Protein AF-A0A3M6FPC4-F1 (afdb_monomer)

Foldseek 3Di:
DPPVVVVVLLVVLVVLVVLLVVLVVVVVCCVPPVPDDCPDDDPPPPPVSVVVNVVSVVVNVVSCVVPVPSNVVVVVVVVVVVVVCVVCVVVVVPPPPPVVVVDD

Sequence (104 aa):
MTLTAAMITMAVFGAIVMYIMSMLSLFKLRKTEPDLERSFRAPGYPVVPGIALALAIVCLVAMAWFNMLIGLIFLGLMAIGFIYFSLTAKSRADAPTDAMLTGQ

InterPro domains:
  IPR050367 Amino acid-polyamine-organocation superfamily [PTHR42770] (4-94)

Solvent-accessible surface area (backbone atoms only — not comparable to full-atom values): 6129 Å² total; per-residue (Å²): 131,58,74,66,58,55,55,50,55,58,54,47,58,56,51,48,52,52,49,46,51,50,51,49,46,55,58,48,43,56,71,75,51,71,82,62,88,68,90,74,75,74,82,61,67,68,58,52,58,50,52,51,44,52,52,44,52,53,49,52,53,51,48,35,69,76,35,49,69,60,40,50,53,52,50,50,53,50,50,50,53,48,49,52,50,58,62,47,45,54,60,61,69,70,45,74,80,57,66,83,78,56,86,122

Structure (mmCIF, N/CA/C/O backbone):
data_AF-A0A3M6FPC4-F1
#
_e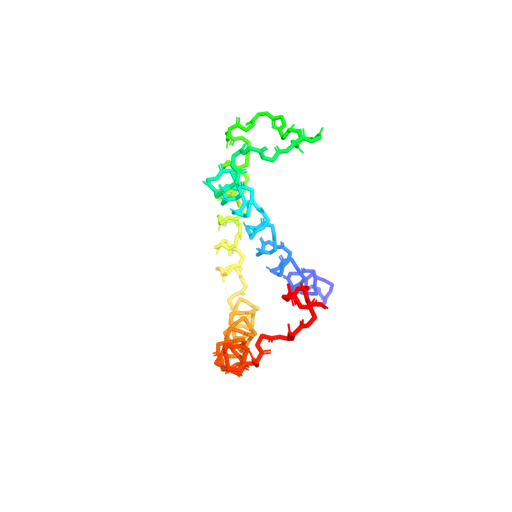ntry.id   AF-A0A3M6FPC4-F1
#
loop_
_atom_site.group_PDB
_atom_site.id
_atom_site.type_symbol
_atom_site.label_atom_id
_a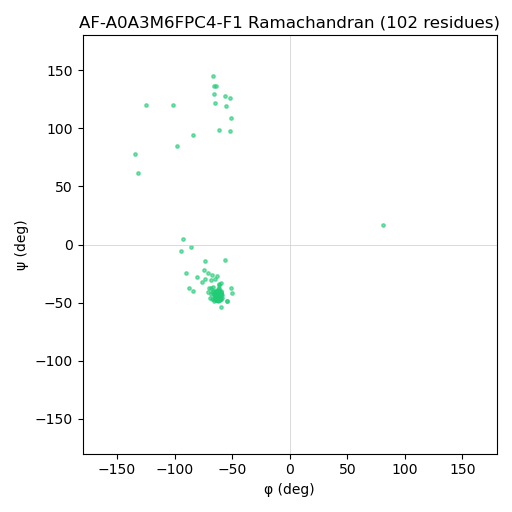tom_site.label_alt_id
_atom_site.label_comp_id
_atom_site.label_asym_id
_atom_site.label_entity_id
_atom_site.label_seq_id
_atom_site.pdbx_PDB_ins_code
_atom_site.Cartn_x
_atom_site.Cartn_y
_atom_site.Cartn_z
_atom_site.occupancy
_atom_site.B_iso_or_equiv
_atom_site.auth_seq_id
_atom_site.auth_comp_id
_atom_site.auth_asym_id
_atom_site.auth_atom_id
_atom_site.pdbx_PDB_model_num
ATOM 1 N N . MET A 1 1 ? 19.892 3.796 -14.560 1.00 57.72 1 MET A N 1
ATOM 2 C CA . MET A 1 1 ? 18.746 4.580 -14.044 1.00 57.72 1 MET A CA 1
ATOM 3 C C . MET A 1 1 ? 19.278 5.901 -13.519 1.00 57.72 1 MET A C 1
ATOM 5 O O . MET A 1 1 ? 20.262 5.879 -12.793 1.00 57.72 1 MET A O 1
ATOM 9 N N . THR A 1 2 ? 18.701 7.037 -13.913 1.00 81.06 2 THR A N 1
ATOM 10 C CA . THR A 1 2 ? 19.063 8.340 -13.330 1.00 81.06 2 THR A CA 1
ATOM 11 C C . THR A 1 2 ? 18.631 8.370 -11.859 1.00 81.06 2 THR A C 1
ATOM 13 O O . THR A 1 2 ? 17.603 7.779 -11.520 1.00 81.06 2 THR A O 1
ATOM 16 N N . LEU A 1 3 ? 19.390 9.032 -10.972 1.00 77.94 3 LEU A N 1
ATOM 17 C CA . LEU A 1 3 ? 19.046 9.135 -9.539 1.00 77.94 3 LEU A CA 1
ATOM 18 C C . LEU A 1 3 ? 17.596 9.618 -9.331 1.00 77.94 3 LEU A C 1
ATOM 20 O O . LEU A 1 3 ? 16.882 9.115 -8.467 1.00 77.94 3 LEU A O 1
ATOM 24 N N . THR A 1 4 ? 17.136 10.538 -10.181 1.00 85.75 4 THR A N 1
ATOM 25 C CA . THR A 1 4 ? 15.767 11.067 -10.184 1.00 85.75 4 THR A CA 1
ATOM 26 C C . THR A 1 4 ? 14.709 9.981 -10.384 1.00 85.75 4 THR A C 1
ATOM 28 O O . THR A 1 4 ? 13.714 9.955 -9.663 1.00 85.75 4 THR A O 1
ATOM 31 N N . ALA A 1 5 ? 14.921 9.045 -11.315 1.00 83.00 5 ALA A N 1
ATOM 32 C CA . ALA A 1 5 ? 13.961 7.975 -11.588 1.00 83.00 5 ALA A CA 1
ATOM 33 C C . ALA A 1 5 ? 13.825 7.004 -10.403 1.00 83.00 5 ALA A C 1
ATOM 35 O O . ALA A 1 5 ? 12.721 6.555 -10.091 1.00 83.00 5 ALA A O 1
ATOM 36 N N . ALA A 1 6 ? 14.929 6.719 -9.706 1.00 80.56 6 ALA A N 1
ATOM 37 C CA . ALA A 1 6 ? 14.910 5.878 -8.511 1.00 80.56 6 ALA A CA 1
ATOM 38 C C . ALA A 1 6 ? 14.120 6.539 -7.367 1.00 80.56 6 ALA A C 1
ATOM 40 O O . ALA A 1 6 ? 13.280 5.886 -6.750 1.00 80.56 6 ALA A O 1
ATOM 41 N N . MET A 1 7 ? 14.319 7.842 -7.133 1.00 84.56 7 MET A N 1
ATOM 42 C CA . MET A 1 7 ? 13.570 8.595 -6.117 1.00 84.56 7 MET A CA 1
ATOM 43 C C . MET A 1 7 ? 12.064 8.622 -6.399 1.00 84.56 7 MET A C 1
ATOM 45 O O . MET A 1 7 ? 11.268 8.356 -5.499 1.00 84.56 7 MET A O 1
ATOM 49 N N . ILE A 1 8 ? 11.670 8.867 -7.653 1.00 88.00 8 ILE A N 1
ATOM 50 C CA . ILE A 1 8 ? 10.257 8.843 -8.057 1.00 88.00 8 ILE A CA 1
ATOM 51 C C . ILE A 1 8 ? 9.665 7.446 -7.838 1.00 88.00 8 ILE A C 1
ATOM 53 O O . ILE A 1 8 ? 8.585 7.321 -7.269 1.00 88.00 8 ILE A O 1
ATOM 57 N N . THR A 1 9 ? 10.386 6.388 -8.218 1.00 85.31 9 THR A N 1
ATOM 58 C CA . THR A 1 9 ? 9.910 5.003 -8.055 1.00 85.31 9 THR A CA 1
ATOM 59 C C . THR A 1 9 ? 9.681 4.650 -6.582 1.00 85.31 9 THR A C 1
ATOM 61 O O . THR A 1 9 ? 8.671 4.030 -6.251 1.00 85.31 9 THR A O 1
ATOM 64 N N . MET A 1 10 ? 10.568 5.094 -5.683 1.00 84.19 10 MET A N 1
ATOM 65 C CA . MET A 1 10 ? 10.393 4.913 -4.236 1.00 84.19 10 MET A CA 1
ATOM 66 C C . MET A 1 10 ? 9.159 5.656 -3.703 1.00 84.19 10 MET A C 1
ATOM 68 O O . MET A 1 10 ? 8.389 5.087 -2.932 1.00 84.19 10 MET A O 1
ATOM 72 N N . ALA A 1 11 ? 8.932 6.900 -4.136 1.00 88.50 11 ALA A N 1
ATOM 73 C CA . ALA A 1 11 ? 7.776 7.690 -3.707 1.00 88.50 11 ALA A CA 1
ATOM 74 C C . ALA A 1 11 ? 6.442 7.101 -4.203 1.00 88.50 11 ALA A C 1
ATOM 76 O O . ALA A 1 11 ? 5.455 7.055 -3.463 1.00 88.50 11 ALA A O 1
ATOM 77 N N . VAL A 1 12 ? 6.410 6.617 -5.448 1.00 88.56 12 VAL A N 1
ATOM 78 C CA . VAL A 1 12 ? 5.185 6.096 -6.069 1.00 88.56 12 VAL A CA 1
ATOM 79 C C . VAL A 1 12 ? 4.719 4.792 -5.414 1.00 88.56 12 VAL A C 1
ATOM 81 O O . VAL A 1 12 ? 3.513 4.580 -5.302 1.00 88.56 12 VAL A O 1
ATOM 84 N N . PHE A 1 13 ? 5.632 3.969 -4.890 1.00 87.50 13 PHE A N 1
ATOM 85 C CA . PHE A 1 13 ? 5.274 2.762 -4.134 1.00 87.50 13 PHE A CA 1
ATOM 86 C C . PHE A 1 13 ? 4.331 3.069 -2.960 1.00 87.50 13 PHE A C 1
ATOM 88 O O . PHE A 1 13 ? 3.276 2.447 -2.823 1.00 87.50 13 PHE A O 1
ATOM 95 N N . GLY A 1 14 ? 4.666 4.083 -2.156 1.00 87.44 14 GLY A N 1
ATOM 96 C CA . GLY A 1 14 ? 3.813 4.530 -1.053 1.00 87.44 14 GLY A CA 1
ATOM 97 C C . GLY A 1 14 ? 2.505 5.159 -1.532 1.00 87.44 14 GLY A C 1
ATOM 98 O O . GLY A 1 14 ? 1.442 4.866 -0.984 1.00 87.44 14 GLY A O 1
ATOM 99 N N . ALA A 1 15 ? 2.560 5.9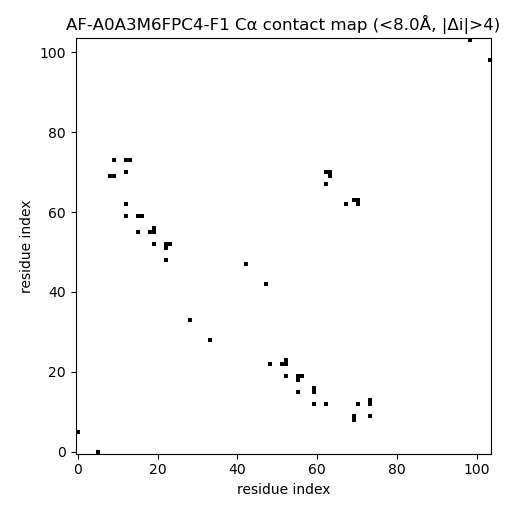72 -2.590 1.00 91.50 15 ALA A N 1
ATOM 100 C CA . ALA A 1 15 ? 1.377 6.625 -3.146 1.00 91.50 15 ALA A CA 1
ATOM 101 C C . ALA A 1 15 ? 0.333 5.616 -3.662 1.00 91.50 15 ALA A C 1
ATOM 103 O O . ALA A 1 15 ? -0.854 5.758 -3.363 1.00 91.50 15 ALA A O 1
ATOM 104 N N . ILE A 1 16 ? 0.762 4.566 -4.375 1.00 91.50 16 ILE A N 1
ATOM 105 C CA . ILE A 1 16 ? -0.139 3.526 -4.896 1.00 91.50 16 ILE A CA 1
ATOM 106 C C . ILE A 1 16 ? -0.830 2.783 -3.752 1.00 91.50 16 ILE A C 1
ATOM 108 O O . ILE A 1 16 ? -2.039 2.561 -3.813 1.00 91.50 16 ILE A O 1
ATOM 112 N N . VAL A 1 17 ? -0.105 2.438 -2.685 1.00 89.38 17 VAL A N 1
ATOM 113 C CA . VAL A 1 17 ? -0.711 1.775 -1.521 1.00 89.38 17 VAL A CA 1
ATOM 114 C C . VAL A 1 17 ? -1.731 2.677 -0.832 1.00 89.38 17 VAL A C 1
ATOM 116 O O . VAL A 1 17 ? -2.828 2.220 -0.512 1.00 89.38 17 VAL A O 1
ATOM 119 N N . MET A 1 18 ? -1.427 3.967 -0.669 1.00 91.44 18 MET A N 1
ATOM 120 C CA . MET A 1 18 ? -2.381 4.935 -0.116 1.00 91.44 18 MET A CA 1
ATOM 121 C C . MET A 1 18 ? -3.639 5.062 -0.984 1.00 91.44 18 MET A C 1
ATOM 123 O O . MET A 1 18 ? -4.745 5.165 -0.453 1.00 91.44 18 MET A O 1
ATOM 127 N N . TYR A 1 19 ? -3.499 4.997 -2.311 1.00 91.50 19 TYR A N 1
ATOM 128 C CA . TYR A 1 19 ? -4.641 4.972 -3.225 1.00 91.50 19 TYR A CA 1
ATOM 129 C C . TYR A 1 19 ? -5.469 3.701 -3.057 1.00 91.50 19 TYR A C 1
ATOM 131 O O . TYR A 1 19 ? -6.677 3.797 -2.859 1.00 91.50 19 TYR A O 1
ATOM 139 N N . ILE A 1 20 ? -4.845 2.522 -3.033 1.00 90.12 20 ILE A N 1
ATOM 140 C CA . ILE A 1 20 ? -5.553 1.255 -2.784 1.00 90.12 20 ILE A CA 1
ATOM 141 C C . ILE A 1 20 ? -6.344 1.337 -1.470 1.00 90.12 20 ILE A C 1
ATOM 143 O O . ILE A 1 20 ? -7.541 1.047 -1.453 1.00 90.12 20 ILE A O 1
ATOM 147 N N . MET A 1 21 ? -5.712 1.804 -0.389 1.00 89.06 21 MET A N 1
ATOM 148 C CA . MET A 1 21 ? -6.357 1.967 0.917 1.00 89.06 21 MET A CA 1
ATOM 149 C C . MET A 1 21 ? -7.518 2.967 0.885 1.00 89.06 21 MET A C 1
ATOM 151 O O . MET A 1 21 ? -8.566 2.702 1.473 1.00 89.06 21 MET A O 1
ATOM 155 N N . SER A 1 22 ? -7.371 4.085 0.172 1.00 88.94 22 SER A N 1
ATOM 156 C CA . SER A 1 22 ? -8.431 5.085 -0.001 1.00 88.94 22 SER A CA 1
ATOM 157 C C . SER A 1 22 ? -9.649 4.502 -0.728 1.00 88.94 22 SER A C 1
ATOM 159 O O . SER A 1 22 ? -10.778 4.593 -0.238 1.00 88.94 22 SER A O 1
ATOM 161 N N . MET A 1 23 ? -9.431 3.806 -1.848 1.00 88.38 23 MET A N 1
ATOM 162 C CA . MET A 1 23 ? -10.507 3.153 -2.600 1.00 88.38 23 MET A CA 1
ATOM 163 C C . MET A 1 23 ? -11.187 2.059 -1.763 1.00 88.38 23 MET A C 1
ATOM 165 O O . MET A 1 23 ? -12.417 2.000 -1.722 1.00 88.38 23 MET A O 1
ATOM 169 N N . LEU A 1 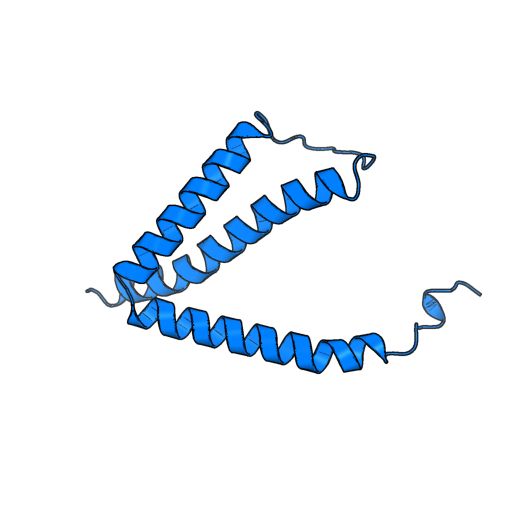24 ? -10.418 1.232 -1.044 1.00 87.12 24 LEU A N 1
ATOM 170 C CA . LEU A 1 24 ? -10.958 0.225 -0.120 1.00 87.12 24 LEU A CA 1
ATOM 171 C C . LEU A 1 24 ? -11.778 0.858 1.010 1.00 87.12 24 LEU A C 1
ATOM 173 O O . LEU A 1 24 ? -12.837 0.332 1.358 1.00 87.12 24 LEU A O 1
ATOM 177 N N . SER A 1 25 ? -11.335 1.997 1.548 1.00 85.62 25 SER A N 1
ATOM 178 C CA . SER A 1 25 ? -12.069 2.754 2.566 1.00 85.62 25 SER A CA 1
ATOM 179 C C . SER A 1 25 ? -13.435 3.200 2.052 1.00 85.62 25 SER A C 1
ATOM 181 O O . SER A 1 25 ? -14.431 3.028 2.752 1.00 85.62 25 SER A O 1
ATOM 183 N N . LEU A 1 26 ? -13.533 3.653 0.796 1.00 83.12 26 LEU A N 1
ATOM 184 C CA . LEU A 1 26 ? -14.827 3.987 0.197 1.00 83.12 26 LEU A CA 1
ATOM 185 C C . LEU A 1 26 ? -15.764 2.778 0.156 1.00 83.12 26 LEU A C 1
ATOM 187 O O . LEU A 1 26 ? -16.926 2.911 0.533 1.00 83.12 26 LEU A O 1
ATOM 191 N N . PHE A 1 27 ? -15.287 1.604 -0.270 1.00 83.81 27 PHE A N 1
ATOM 192 C CA . PHE A 1 27 ? -16.096 0.377 -0.267 1.00 83.81 27 PHE A CA 1
ATOM 193 C C . PHE A 1 27 ? -16.501 -0.050 1.148 1.00 83.81 27 PHE A C 1
ATOM 195 O O . PHE A 1 27 ? -17.659 -0.407 1.369 1.00 83.81 27 PHE A O 1
ATOM 202 N N . LYS A 1 28 ? -15.580 0.037 2.114 1.00 83.81 28 LYS A N 1
ATOM 203 C CA . LYS A 1 28 ? -15.845 -0.295 3.518 1.00 83.81 28 LYS A CA 1
ATOM 204 C C . LYS A 1 28 ? -16.877 0.650 4.131 1.00 83.81 28 LYS A C 1
ATOM 206 O O . LYS A 1 28 ? -17.856 0.173 4.693 1.00 83.81 28 LYS A O 1
ATOM 211 N N . LEU A 1 29 ? -16.721 1.961 3.953 1.00 82.69 29 LEU A N 1
ATOM 212 C CA . LEU A 1 29 ? -17.634 2.970 4.491 1.00 82.69 29 LEU A CA 1
ATOM 213 C C . LEU A 1 29 ? -19.047 2.813 3.921 1.00 82.69 29 LEU A C 1
ATOM 215 O O . LEU A 1 29 ? -20.024 2.995 4.637 1.00 82.69 29 LEU A O 1
ATOM 219 N N . ARG A 1 30 ? -19.184 2.381 2.658 1.00 77.75 30 ARG A N 1
ATOM 220 C CA . ARG A 1 30 ? -20.506 2.060 2.093 1.00 77.75 30 ARG A CA 1
ATOM 221 C C . ARG A 1 30 ? -21.195 0.878 2.759 1.00 77.75 30 ARG A C 1
ATOM 223 O O . ARG A 1 30 ? -22.420 0.848 2.752 1.00 77.75 30 ARG A O 1
ATOM 230 N N . LYS A 1 31 ? -20.428 -0.082 3.275 1.00 76.44 31 LYS A N 1
ATOM 231 C CA . LYS A 1 31 ? -20.955 -1.273 3.944 1.00 76.44 31 LYS A CA 1
ATOM 232 C C . LYS A 1 31 ? -21.204 -1.033 5.434 1.00 76.44 31 LYS A C 1
ATOM 234 O O . LYS A 1 31 ? -22.160 -1.579 5.967 1.00 76.44 31 LYS A O 1
ATOM 239 N N . THR A 1 32 ? -20.342 -0.261 6.094 1.00 79.75 32 THR A N 1
ATOM 240 C CA . THR A 1 32 ? -20.412 -0.030 7.543 1.00 79.75 32 THR A CA 1
ATOM 241 C C . THR A 1 32 ? -21.386 1.086 7.910 1.00 79.75 32 THR A C 1
ATOM 243 O O . THR A 1 32 ? -22.132 0.923 8.865 1.00 79.75 32 THR A O 1
ATOM 246 N N . GLU A 1 33 ? -21.431 2.181 7.146 1.00 77.88 33 GLU A N 1
ATOM 247 C CA . GLU A 1 33 ? -22.265 3.346 7.468 1.00 77.88 33 GLU A CA 1
ATOM 248 C C . GLU A 1 33 ? -23.024 3.837 6.218 1.00 77.88 33 GLU A C 1
ATOM 250 O O . GLU A 1 33 ? -22.621 4.795 5.544 1.00 77.88 33 GLU A O 1
ATOM 255 N N . PRO A 1 34 ? -24.114 3.143 5.841 1.00 71.94 34 PRO A N 1
ATOM 256 C CA . PRO A 1 34 ? -24.872 3.465 4.636 1.00 71.94 34 PRO A CA 1
ATOM 257 C C . PRO A 1 34 ? -25.678 4.770 4.748 1.00 71.94 34 PRO A C 1
ATOM 259 O O . PRO A 1 34 ? -25.930 5.384 3.712 1.00 71.94 34 PRO A O 1
ATOM 262 N N . ASP A 1 35 ? -26.029 5.192 5.968 1.00 70.62 35 ASP A N 1
ATOM 263 C CA . ASP A 1 35 ? -26.935 6.318 6.265 1.00 70.62 35 ASP A CA 1
ATOM 264 C C . ASP A 1 35 ? -26.229 7.674 6.468 1.00 70.62 35 ASP A C 1
ATOM 266 O O . ASP A 1 35 ? -26.862 8.669 6.807 1.00 70.62 35 ASP A O 1
ATOM 270 N N . LEU A 1 36 ? -24.904 7.753 6.271 1.00 75.19 36 LEU A N 1
ATOM 271 C CA . LEU A 1 36 ? -24.206 9.039 6.361 1.00 75.19 36 LEU A CA 1
ATOM 272 C C . LEU A 1 36 ? -24.676 10.006 5.265 1.00 75.19 36 LEU A C 1
ATOM 274 O O . LEU A 1 36 ? -24.726 9.645 4.082 1.00 75.19 36 LEU A O 1
ATOM 278 N N . GLU A 1 3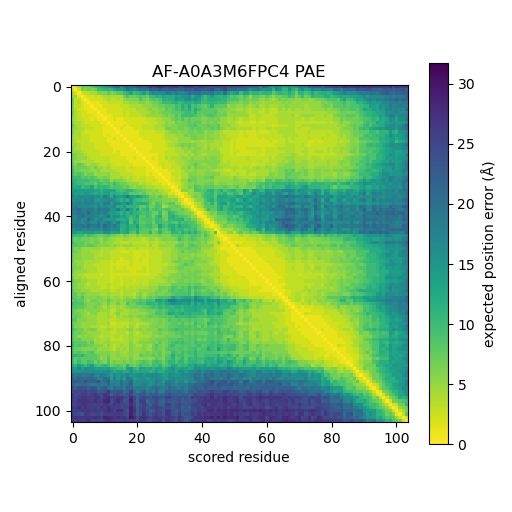7 ? -24.898 11.270 5.636 1.00 68.81 37 GLU A N 1
ATOM 279 C CA . GLU A 1 37 ? -25.160 12.354 4.689 1.00 68.81 37 GLU A CA 1
ATOM 280 C C . GLU A 1 37 ? -23.961 12.552 3.749 1.00 68.81 37 GLU A C 1
ATOM 282 O O . GLU A 1 37 ? -22.948 13.181 4.061 1.00 68.81 37 GLU A O 1
ATOM 287 N N . ARG A 1 38 ? -24.054 11.976 2.547 1.00 72.44 38 ARG A N 1
ATOM 288 C CA . ARG A 1 38 ? -23.020 12.103 1.517 1.00 72.44 38 ARG A CA 1
ATOM 289 C C . ARG A 1 38 ? -23.204 13.390 0.726 1.00 72.44 38 ARG A C 1
ATOM 291 O O . ARG A 1 38 ? -23.896 13.386 -0.291 1.00 72.44 38 ARG A O 1
ATOM 298 N N . SER A 1 39 ? -22.501 14.439 1.147 1.00 66.81 39 SER A N 1
ATOM 299 C CA . SER A 1 39 ? -22.392 15.706 0.406 1.00 66.81 39 SER A CA 1
ATOM 300 C C . SER A 1 39 ? -21.783 15.520 -0.999 1.00 66.81 39 SER A C 1
ATOM 302 O O . SER A 1 39 ? -22.214 16.156 -1.957 1.00 66.81 39 SER A O 1
ATOM 304 N N . PHE A 1 40 ? -20.856 14.562 -1.171 1.00 62.53 40 PHE A N 1
ATOM 305 C CA . PHE A 1 40 ? -20.272 14.214 -2.473 1.00 62.53 40 PHE A CA 1
ATOM 306 C C . PHE A 1 40 ? -20.431 12.721 -2.790 1.00 62.53 40 PHE A C 1
ATOM 308 O O . PHE A 1 40 ? -19.936 11.847 -2.074 1.00 62.53 40 PHE A O 1
ATOM 315 N N . ARG A 1 41 ? -21.116 12.407 -3.895 1.00 63.97 41 ARG A N 1
ATOM 316 C CA . ARG A 1 41 ? -21.250 11.040 -4.417 1.00 63.97 41 ARG A CA 1
ATOM 317 C C . ARG A 1 41 ? -20.281 10.864 -5.580 1.00 63.97 41 ARG A C 1
ATOM 319 O O . ARG A 1 41 ? -20.397 11.561 -6.579 1.00 63.97 41 ARG A O 1
ATOM 326 N N . ALA A 1 42 ? -19.355 9.910 -5.462 1.00 67.38 42 ALA A N 1
ATOM 327 C CA . ALA A 1 42 ? -18.443 9.576 -6.554 1.00 67.38 42 ALA A CA 1
ATOM 328 C C . ALA A 1 42 ? -19.244 9.223 -7.832 1.00 67.38 42 ALA A C 1
ATOM 330 O O . ALA A 1 42 ? -20.030 8.263 -7.790 1.00 67.38 42 ALA A O 1
ATOM 331 N N . PRO A 1 43 ? -19.080 9.969 -8.942 1.00 65.06 43 PRO A N 1
ATOM 332 C CA . PRO A 1 43 ? -19.790 9.695 -10.187 1.00 65.06 43 PRO A CA 1
ATOM 333 C C . PRO A 1 43 ? -19.330 8.345 -10.756 1.00 65.06 43 PRO A C 1
ATOM 335 O O . PRO A 1 43 ? -18.135 8.072 -10.840 1.00 65.06 43 PRO A O 1
ATOM 338 N N . GLY A 1 44 ? -20.275 7.467 -11.106 1.00 68.50 44 GLY A N 1
ATOM 339 C CA . GLY A 1 44 ? -19.965 6.140 -11.662 1.00 68.50 44 GLY A CA 1
ATOM 340 C C . GLY A 1 44 ? -19.589 5.058 -10.637 1.00 68.50 44 GLY A C 1
ATOM 341 O O . GLY A 1 44 ? -19.023 4.024 -11.000 1.00 68.50 44 GLY A O 1
ATOM 342 N N . TYR A 1 45 ? -19.894 5.255 -9.351 1.00 65.00 45 TYR A N 1
ATOM 343 C CA . TYR A 1 45 ? -19.788 4.180 -8.361 1.00 65.00 45 TYR A CA 1
ATOM 344 C C . TYR A 1 45 ? -20.806 3.058 -8.647 1.00 65.00 45 TYR A C 1
ATOM 346 O O . TYR A 1 45 ? -21.972 3.386 -8.873 1.00 65.00 45 TYR A O 1
ATOM 354 N N . PRO A 1 46 ? -20.443 1.757 -8.566 1.00 73.56 46 PRO A N 1
ATOM 355 C CA . PRO A 1 46 ? -19.183 1.171 -8.065 1.00 73.56 46 PRO A CA 1
ATOM 356 C C . PRO A 1 46 ? -18.113 0.875 -9.129 1.00 73.56 46 PRO A C 1
ATOM 358 O O . PRO A 1 46 ? -17.003 0.481 -8.775 1.00 73.56 46 PRO A O 1
ATOM 361 N N . VAL A 1 47 ? -18.424 1.049 -10.414 1.00 79.50 47 VAL A N 1
ATOM 362 C CA . VAL A 1 47 ? -17.582 0.575 -11.525 1.00 79.50 47 VAL A CA 1
ATOM 363 C C . VAL A 1 47 ? -16.258 1.335 -11.595 1.00 79.50 47 VAL A C 1
ATOM 365 O O . VAL A 1 47 ? -15.198 0.718 -11.654 1.00 79.50 47 VAL A O 1
ATOM 368 N N . VAL A 1 48 ? -16.302 2.667 -11.508 1.00 83.25 48 VAL A N 1
ATOM 369 C CA . VAL A 1 48 ? -15.107 3.524 -11.589 1.00 83.25 48 VAL A CA 1
ATOM 370 C C . VAL A 1 48 ? -14.080 3.202 -10.489 1.00 83.25 48 VAL A C 1
ATOM 372 O O . VAL A 1 48 ? -12.933 2.903 -10.827 1.00 83.25 48 VAL A O 1
ATOM 375 N N . PRO A 1 49 ? -14.438 3.188 -9.186 1.00 83.12 49 PRO A N 1
ATOM 376 C CA . PRO A 1 49 ? -13.478 2.821 -8.146 1.00 83.12 49 PRO A CA 1
ATOM 377 C C . PRO A 1 49 ? -13.059 1.347 -8.196 1.00 83.12 49 PRO A C 1
ATOM 379 O O . PRO A 1 49 ? -11.944 1.038 -7.785 1.00 83.12 49 PRO A O 1
ATOM 382 N N . GLY A 1 50 ? -13.898 0.447 -8.722 1.00 86.06 50 GLY A N 1
ATOM 383 C CA . GLY A 1 50 ? -13.524 -0.954 -8.936 1.00 86.06 50 GLY A CA 1
ATOM 384 C C . GLY A 1 50 ? -12.418 -1.108 -9.984 1.00 86.06 50 GLY A C 1
ATOM 385 O O . GLY A 1 50 ? -11.416 -1.775 -9.733 1.00 86.06 50 GLY A O 1
ATOM 386 N N . ILE A 1 51 ? -12.554 -0.424 -11.125 1.00 88.44 51 ILE A N 1
ATOM 387 C CA . ILE A 1 51 ? -11.525 -0.393 -12.175 1.00 88.44 51 ILE A CA 1
ATOM 388 C C . ILE A 1 51 ? -10.248 0.271 -11.649 1.00 88.44 51 ILE A C 1
ATOM 390 O O . ILE A 1 51 ? -9.160 -0.262 -11.849 1.00 88.44 51 ILE A O 1
ATOM 394 N N . ALA A 1 52 ? -10.367 1.395 -10.936 1.00 88.00 52 ALA A N 1
ATOM 395 C CA . ALA A 1 52 ? -9.214 2.076 -10.349 1.00 88.00 52 ALA A CA 1
ATOM 396 C C . ALA A 1 52 ? -8.450 1.174 -9.364 1.00 88.00 52 ALA A C 1
ATOM 398 O O . ALA A 1 52 ? -7.223 1.130 -9.403 1.00 88.00 52 ALA A O 1
ATOM 399 N N . LEU A 1 53 ? -9.165 0.415 -8.526 1.00 89.88 53 LEU A N 1
ATOM 400 C CA . LEU A 1 53 ? -8.566 -0.549 -7.605 1.00 89.88 53 LEU A CA 1
ATOM 401 C C . LEU A 1 53 ? -7.838 -1.671 -8.359 1.00 89.88 53 LEU A C 1
ATOM 403 O O . LEU A 1 53 ? -6.697 -1.983 -8.028 1.00 89.88 53 LEU A O 1
ATOM 407 N N . ALA A 1 54 ? -8.461 -2.239 -9.395 1.00 92.06 54 ALA A N 1
ATOM 408 C CA . ALA A 1 54 ? -7.843 -3.280 -10.214 1.00 92.06 54 ALA A CA 1
ATOM 409 C C . ALA A 1 54 ? -6.560 -2.778 -10.901 1.00 92.06 54 ALA A C 1
ATOM 411 O O . ALA A 1 54 ? -5.517 -3.425 -10.813 1.00 92.06 54 ALA A O 1
ATOM 412 N N . LEU A 1 55 ? -6.608 -1.593 -11.516 1.00 91.44 55 LEU A N 1
ATOM 413 C CA . LEU A 1 55 ? -5.444 -0.968 -12.148 1.00 91.44 55 LEU A CA 1
ATOM 414 C C . LEU A 1 55 ? -4.338 -0.652 -11.136 1.00 91.44 55 LEU A C 1
ATOM 416 O O . LEU A 1 55 ? -3.166 -0.871 -11.433 1.00 91.44 55 LEU A O 1
ATOM 420 N N . ALA A 1 56 ? -4.689 -0.184 -9.936 1.00 90.12 56 ALA A N 1
ATOM 421 C CA . ALA A 1 56 ? -3.718 0.087 -8.881 1.00 90.12 56 ALA A CA 1
ATOM 422 C C . ALA A 1 56 ? -3.001 -1.192 -8.419 1.00 90.12 56 ALA A C 1
ATOM 424 O O . ALA A 1 56 ? -1.783 -1.177 -8.252 1.00 90.12 56 ALA A O 1
ATOM 425 N N . ILE A 1 57 ? -3.725 -2.308 -8.278 1.00 90.62 57 ILE A N 1
ATOM 426 C CA . ILE A 1 57 ? -3.140 -3.612 -7.931 1.00 90.62 57 ILE A CA 1
ATOM 427 C C . ILE A 1 57 ? -2.204 -4.096 -9.043 1.00 90.62 57 ILE A C 1
ATOM 429 O O . ILE A 1 57 ? -1.070 -4.479 -8.760 1.00 90.62 57 ILE A O 1
ATOM 433 N N . VAL A 1 58 ? -2.637 -4.037 -10.306 1.00 93.31 58 VAL A N 1
ATOM 434 C CA . VAL A 1 58 ? -1.797 -4.422 -11.454 1.00 93.31 58 VAL A CA 1
ATOM 435 C C . VAL A 1 58 ? -0.529 -3.568 -11.511 1.00 93.31 58 VAL A C 1
ATOM 437 O O . VAL A 1 58 ? 0.563 -4.102 -11.700 1.00 93.31 58 VAL A O 1
ATOM 440 N N . CYS A 1 59 ? -0.651 -2.259 -11.287 1.00 89.75 59 CYS A N 1
ATOM 441 C CA . CYS A 1 59 ? 0.482 -1.339 -11.249 1.00 89.75 59 CYS A CA 1
ATOM 442 C C . CYS A 1 59 ? 1.449 -1.674 -10.104 1.00 89.75 59 CYS A C 1
ATOM 444 O O . CYS A 1 59 ? 2.657 -1.731 -10.323 1.00 89.75 59 CYS A O 1
ATOM 446 N N . LEU A 1 60 ? 0.932 -1.975 -8.908 1.00 88.19 60 LEU A N 1
ATOM 447 C CA . LEU A 1 60 ? 1.750 -2.380 -7.765 1.00 88.19 60 LEU A CA 1
ATOM 448 C C . LEU A 1 60 ? 2.538 -3.666 -8.058 1.00 88.19 60 LEU A C 1
ATOM 450 O O . LEU A 1 60 ? 3.735 -3.728 -7.782 1.00 88.19 60 LEU A O 1
ATOM 454 N N . VAL A 1 61 ? 1.891 -4.671 -8.658 1.00 88.19 61 VAL A N 1
ATOM 455 C CA . VAL A 1 61 ? 2.538 -5.938 -9.045 1.00 88.19 61 VAL A CA 1
ATOM 456 C C . VAL A 1 61 ? 3.601 -5.703 -10.116 1.00 88.19 61 VAL A C 1
ATOM 458 O O . VAL A 1 61 ? 4.718 -6.204 -9.991 1.00 88.19 61 VAL A O 1
ATOM 461 N N . ALA A 1 62 ? 3.293 -4.898 -11.136 1.00 88.75 62 ALA A N 1
ATOM 462 C CA . ALA A 1 62 ? 4.258 -4.536 -12.168 1.00 88.75 62 ALA A CA 1
ATOM 463 C C . ALA A 1 62 ? 5.477 -3.827 -11.557 1.00 88.75 62 ALA A C 1
ATOM 465 O O . ALA A 1 62 ? 6.615 -4.204 -11.829 1.00 88.75 62 ALA A O 1
ATOM 466 N N . MET A 1 63 ? 5.267 -2.850 -10.672 1.00 84.62 63 MET A N 1
ATOM 467 C CA . MET A 1 63 ? 6.362 -2.136 -10.010 1.00 84.62 63 MET A CA 1
ATOM 468 C C . MET A 1 63 ? 7.209 -3.043 -9.117 1.00 84.62 63 MET A C 1
ATOM 470 O O . MET A 1 63 ? 8.434 -2.916 -9.132 1.00 84.62 63 MET A O 1
ATOM 474 N N . ALA A 1 64 ? 6.588 -3.972 -8.388 1.00 84.56 64 ALA A N 1
ATOM 475 C CA . ALA A 1 64 ? 7.300 -4.965 -7.589 1.00 84.56 64 ALA A CA 1
ATOM 476 C C . ALA A 1 64 ? 8.163 -5.890 -8.456 1.00 84.56 64 ALA A C 1
ATOM 478 O O . ALA A 1 64 ? 9.292 -6.194 -8.077 1.00 84.56 64 ALA A O 1
ATOM 479 N N . TRP A 1 65 ? 7.676 -6.269 -9.641 1.00 85.50 65 TRP A N 1
ATOM 480 C CA . TRP A 1 65 ? 8.431 -7.090 -10.586 1.00 85.50 65 TRP A CA 1
ATOM 481 C C . TRP A 1 65 ? 9.614 -6.336 -11.203 1.00 85.50 65 TRP A C 1
ATOM 483 O O . TRP A 1 65 ? 10.728 -6.853 -11.260 1.00 85.50 65 TRP A O 1
ATOM 493 N N . PHE A 1 66 ? 9.396 -5.097 -11.653 1.00 82.12 66 PHE A N 1
ATOM 494 C CA . PHE A 1 66 ? 10.443 -4.292 -12.290 1.00 82.12 66 PHE A CA 1
ATOM 495 C C . PHE A 1 66 ? 11.488 -3.765 -11.298 1.00 82.12 66 PHE A C 1
ATOM 497 O O . PHE A 1 66 ? 12.640 -3.569 -11.679 1.00 82.12 66 PHE A O 1
ATOM 504 N N . ASN A 1 67 ? 11.114 -3.529 -10.037 1.00 81.38 67 ASN A N 1
ATOM 505 C CA . ASN A 1 67 ? 11.987 -2.936 -9.022 1.00 81.38 67 ASN A CA 1
ATOM 506 C C . ASN A 1 67 ? 11.962 -3.739 -7.713 1.00 81.38 67 ASN A C 1
ATOM 508 O O . ASN A 1 67 ? 11.619 -3.212 -6.653 1.00 81.38 67 ASN A O 1
ATOM 512 N N . MET A 1 68 ? 12.383 -5.006 -7.787 1.00 81.69 68 MET A N 1
ATOM 513 C CA . MET A 1 68 ? 12.376 -5.959 -6.667 1.00 81.69 68 MET A CA 1
ATOM 514 C C . MET A 1 68 ? 13.019 -5.400 -5.385 1.00 81.69 68 MET A C 1
ATOM 516 O O . MET A 1 68 ? 12.477 -5.566 -4.299 1.00 81.69 68 MET A O 1
ATOM 520 N N . LEU A 1 69 ? 14.150 -4.692 -5.501 1.00 83.00 69 LEU A N 1
ATOM 521 C CA . LEU A 1 69 ? 14.880 -4.138 -4.352 1.00 83.00 69 LEU A CA 1
ATOM 522 C C . LEU A 1 69 ? 14.052 -3.062 -3.623 1.00 83.00 69 LEU A C 1
ATOM 524 O O . LEU A 1 69 ? 13.889 -3.116 -2.406 1.00 83.00 69 LEU A O 1
ATOM 528 N N . ILE A 1 70 ? 13.466 -2.126 -4.375 1.00 81.31 70 ILE A N 1
ATOM 529 C CA . ILE A 1 70 ? 12.611 -1.060 -3.830 1.00 81.31 70 ILE A CA 1
ATOM 530 C C . ILE A 1 70 ? 11.335 -1.660 -3.231 1.00 81.31 70 ILE A C 1
ATOM 532 O O . ILE A 1 70 ? 10.937 -1.276 -2.133 1.00 81.31 70 ILE A O 1
ATOM 536 N N . GLY A 1 71 ? 10.734 -2.637 -3.917 1.00 84.00 71 GLY A N 1
ATOM 537 C CA . GLY A 1 71 ? 9.564 -3.356 -3.418 1.00 84.00 71 GLY A CA 1
ATOM 538 C C . GLY A 1 71 ? 9.840 -4.074 -2.097 1.00 84.00 71 GLY A C 1
ATOM 539 O O . GLY A 1 71 ? 9.016 -4.014 -1.189 1.00 84.00 71 GLY A O 1
ATOM 540 N N . LEU A 1 72 ? 11.016 -4.686 -1.946 1.00 84.94 72 LEU A N 1
ATOM 541 C CA . LEU A 1 72 ? 11.406 -5.399 -0.728 1.00 84.94 72 LEU A CA 1
ATOM 542 C C . LEU A 1 72 ? 11.670 -4.439 0.441 1.00 84.94 72 LEU A C 1
ATOM 544 O O . LEU A 1 72 ? 11.209 -4.699 1.551 1.00 84.94 72 LEU A O 1
ATOM 548 N N . ILE A 1 73 ? 12.322 -3.297 0.191 1.00 86.44 73 ILE A N 1
ATOM 549 C CA . ILE A 1 73 ? 12.477 -2.224 1.191 1.00 86.44 73 ILE A CA 1
ATOM 550 C C . ILE A 1 73 ? 11.107 -1.705 1.633 1.00 86.44 73 ILE A C 1
ATOM 552 O O . ILE A 1 73 ? 10.852 -1.573 2.829 1.00 86.44 73 ILE A O 1
ATOM 556 N N . P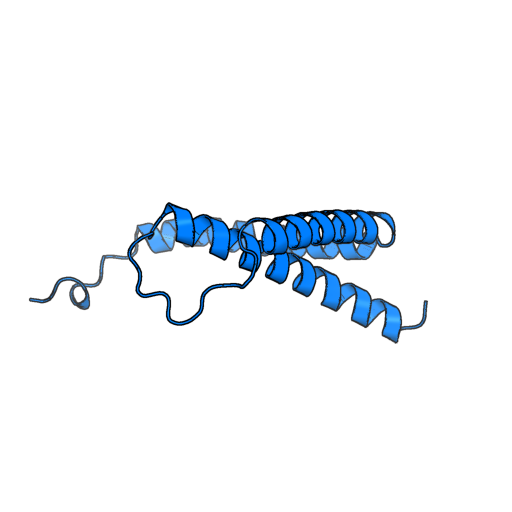HE A 1 74 ? 10.214 -1.433 0.681 1.00 86.69 74 PHE A N 1
ATOM 557 C CA . PHE A 1 74 ? 8.870 -0.946 0.971 1.00 86.69 74 PHE A CA 1
ATOM 558 C C . PHE A 1 74 ? 8.059 -1.960 1.791 1.00 86.69 74 PHE A C 1
ATOM 560 O O . PHE A 1 74 ? 7.416 -1.594 2.774 1.00 86.69 74 PHE A O 1
ATOM 567 N N . LEU A 1 75 ? 8.130 -3.244 1.432 1.00 87.06 75 LEU A N 1
ATOM 568 C CA . LEU A 1 75 ? 7.456 -4.321 2.152 1.00 87.06 75 LEU A CA 1
ATOM 569 C C . LEU A 1 75 ? 8.023 -4.486 3.567 1.00 87.06 75 LEU A C 1
ATOM 571 O O . LEU A 1 75 ? 7.253 -4.639 4.512 1.00 87.06 75 LEU A O 1
ATOM 575 N N . GLY A 1 76 ? 9.343 -4.365 3.732 1.00 90.12 76 GLY A N 1
ATOM 576 C CA . GLY A 1 76 ? 9.999 -4.323 5.039 1.00 90.12 76 GLY A CA 1
ATOM 577 C C . GLY A 1 76 ? 9.528 -3.144 5.892 1.00 90.12 76 GLY A C 1
ATOM 578 O O . GLY A 1 76 ? 9.140 -3.338 7.041 1.00 90.12 76 GLY A O 1
ATOM 579 N N . LEU A 1 77 ? 9.478 -1.935 5.324 1.00 89.69 77 LEU A N 1
ATOM 580 C CA . LEU A 1 77 ? 8.974 -0.743 6.014 1.00 89.69 77 LEU A CA 1
ATOM 581 C C . LEU A 1 77 ? 7.514 -0.923 6.453 1.00 89.69 77 LEU A C 1
ATOM 583 O O . LEU A 1 77 ? 7.152 -0.578 7.578 1.00 89.69 77 LEU A O 1
ATOM 587 N N . MET A 1 78 ? 6.683 -1.499 5.585 1.00 87.38 78 MET A N 1
ATOM 588 C CA . MET A 1 78 ? 5.278 -1.738 5.889 1.00 87.38 78 MET A CA 1
ATOM 589 C C . MET A 1 78 ? 5.090 -2.840 6.937 1.00 87.38 78 MET A C 1
ATOM 591 O O . MET A 1 78 ? 4.267 -2.689 7.838 1.00 87.38 78 MET A O 1
ATOM 595 N N . ALA A 1 79 ? 5.906 -3.896 6.906 1.00 89.44 79 ALA A N 1
ATOM 596 C CA . ALA A 1 79 ? 5.938 -4.909 7.956 1.00 89.44 79 ALA A CA 1
ATOM 597 C C . ALA A 1 79 ? 6.364 -4.318 9.309 1.00 89.44 79 ALA A C 1
ATOM 599 O O . ALA A 1 79 ? 5.732 -4.612 10.319 1.00 89.44 79 ALA A O 1
ATOM 600 N N . ILE A 1 80 ? 7.374 -3.441 9.340 1.00 92.25 80 ILE A N 1
ATOM 601 C CA . ILE A 1 80 ? 7.801 -2.746 10.565 1.00 92.25 80 ILE A CA 1
ATOM 602 C C . ILE A 1 80 ? 6.667 -1.875 11.111 1.00 92.25 80 ILE A C 1
ATOM 604 O O . ILE A 1 80 ? 6.351 -1.960 12.297 1.00 92.25 80 ILE A O 1
ATOM 608 N N . GLY A 1 81 ? 6.019 -1.079 10.254 1.00 87.62 81 GLY A N 1
ATOM 609 C CA . GLY A 1 81 ? 4.865 -0.267 10.644 1.00 87.62 81 GLY A CA 1
ATOM 610 C C . GLY A 1 81 ? 3.712 -1.118 11.181 1.00 87.62 81 GLY A C 1
ATOM 611 O O . GLY A 1 81 ? 3.128 -0.786 12.212 1.00 87.62 81 GLY A O 1
ATOM 612 N N . PHE A 1 82 ? 3.430 -2.252 10.535 1.00 86.50 82 PHE A N 1
ATOM 613 C CA . PHE A 1 82 ? 2.406 -3.199 10.970 1.00 86.50 82 PHE A CA 1
ATOM 614 C C . PHE A 1 82 ? 2.743 -3.847 12.317 1.00 86.50 82 PHE A C 1
ATOM 616 O O . PHE A 1 82 ? 1.886 -3.897 13.195 1.00 86.50 82 PHE A O 1
ATOM 623 N N . ILE A 1 83 ? 3.985 -4.296 12.518 1.00 89.69 83 ILE A N 1
ATOM 624 C CA . ILE A 1 83 ? 4.445 -4.869 13.790 1.00 89.69 83 ILE A CA 1
ATOM 625 C C . ILE A 1 83 ? 4.360 -3.818 14.895 1.00 89.69 83 ILE A C 1
ATOM 627 O O . ILE A 1 83 ? 3.794 -4.095 15.948 1.00 89.69 83 ILE A O 1
ATOM 631 N N . TYR A 1 84 ? 4.853 -2.602 14.654 1.00 89.50 84 TYR A N 1
ATOM 632 C CA . TYR A 1 84 ? 4.772 -1.509 15.621 1.00 89.50 84 TYR A CA 1
ATOM 633 C C . TYR A 1 84 ? 3.320 -1.193 15.997 1.00 89.50 84 TYR A C 1
ATOM 635 O O . TYR A 1 84 ? 2.993 -1.098 17.183 1.00 89.50 84 TYR A O 1
ATOM 643 N N . PHE A 1 85 ? 2.430 -1.094 15.004 1.00 83.75 85 PHE A N 1
ATOM 644 C CA . PHE A 1 85 ? 1.006 -0.872 15.240 1.00 83.75 85 PHE A CA 1
ATOM 645 C C . PHE A 1 85 ? 0.368 -2.043 15.991 1.00 83.75 85 PHE A C 1
ATOM 647 O O . PHE A 1 85 ? -0.397 -1.813 16.917 1.00 83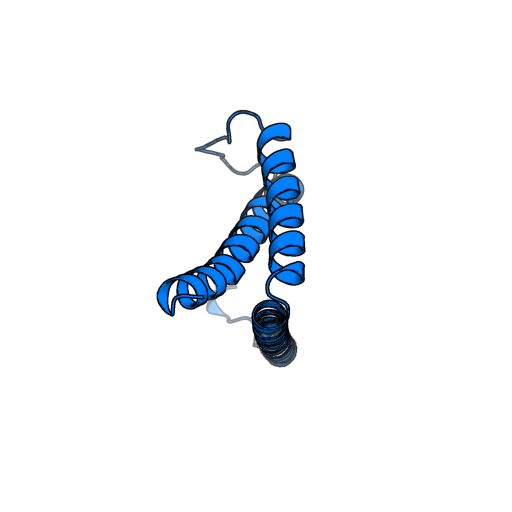.75 85 PHE A O 1
ATOM 654 N N . SER A 1 86 ? 0.710 -3.288 15.658 1.00 81.62 86 SER A N 1
ATOM 655 C CA . SER A 1 86 ? 0.178 -4.485 16.318 1.00 81.62 86 SER A CA 1
ATOM 656 C C . SER A 1 86 ? 0.665 -4.635 17.761 1.00 81.62 86 SER A C 1
ATOM 658 O O . SER A 1 86 ? -0.106 -5.064 18.617 1.00 81.62 86 SER A O 1
ATOM 660 N N . LEU A 1 87 ? 1.923 -4.294 18.049 1.00 83.62 87 LEU A N 1
ATOM 661 C CA . LEU A 1 87 ? 2.469 -4.297 19.410 1.00 83.62 87 LEU A CA 1
ATOM 662 C C . LEU A 1 87 ? 1.830 -3.183 20.248 1.00 83.62 87 LEU A C 1
ATOM 664 O O . LEU A 1 87 ? 1.416 -3.420 21.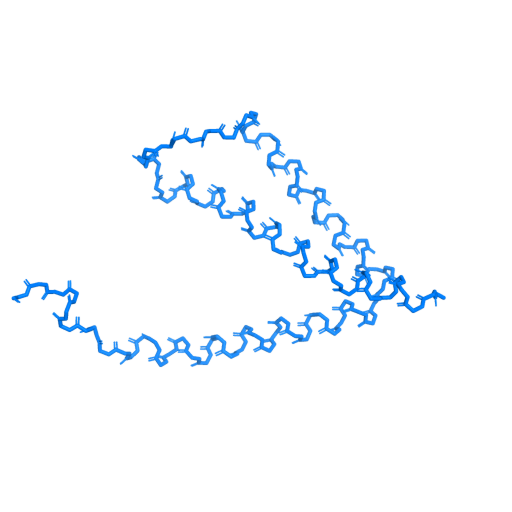381 1.00 83.62 87 LEU A O 1
ATOM 668 N N . THR A 1 88 ? 1.667 -1.997 19.660 1.00 78.50 88 THR A N 1
ATOM 669 C CA . THR A 1 88 ? 1.024 -0.849 20.318 1.00 78.50 88 THR A CA 1
ATOM 670 C C . THR A 1 88 ? -0.500 -1.010 20.410 1.00 78.50 88 THR A C 1
ATOM 672 O O . THR A 1 88 ? -1.130 -0.412 21.279 1.00 78.50 88 THR A O 1
ATOM 675 N N . ALA A 1 89 ? -1.119 -1.848 19.569 1.00 70.81 89 ALA A N 1
ATOM 676 C CA . ALA A 1 89 ? -2.558 -2.109 19.595 1.00 70.81 89 ALA A CA 1
ATOM 677 C C . ALA A 1 89 ? -3.008 -2.724 20.925 1.00 70.81 89 ALA A C 1
ATOM 679 O O . ALA A 1 89 ? -4.078 -2.369 21.410 1.00 70.81 89 ALA A O 1
ATOM 680 N N . LYS A 1 90 ? -2.179 -3.575 21.552 1.00 61.06 90 LYS A N 1
ATOM 681 C CA . LYS A 1 90 ? -2.446 -4.079 22.909 1.00 61.06 90 LYS A CA 1
ATOM 682 C C . LYS A 1 90 ? -2.444 -2.951 23.940 1.00 61.06 90 LYS A C 1
ATOM 684 O O . LYS A 1 90 ? -3.405 -2.818 24.681 1.00 61.06 90 LYS A O 1
ATOM 689 N N . SER A 1 91 ? -1.436 -2.078 23.915 1.00 61.34 91 SER A N 1
ATOM 690 C CA . SER A 1 91 ? -1.375 -0.912 24.809 1.00 61.34 91 SER A CA 1
ATOM 691 C C . SER A 1 91 ? -2.512 0.089 24.581 1.00 61.34 91 SER A C 1
ATOM 693 O O . SER A 1 91 ? -2.889 0.798 25.505 1.00 61.34 91 SER A O 1
ATOM 695 N N . ARG A 1 92 ? -3.074 0.153 23.366 1.00 58.81 92 ARG A N 1
ATOM 696 C CA . ARG A 1 92 ? -4.241 0.989 23.044 1.00 58.81 92 ARG A CA 1
ATOM 697 C C . ARG A 1 92 ? -5.568 0.344 23.469 1.00 58.81 92 ARG A C 1
ATOM 699 O O . ARG A 1 92 ? -6.511 1.074 23.738 1.00 58.81 92 ARG A O 1
ATOM 706 N N . ALA A 1 93 ? -5.642 -0.988 23.519 1.00 60.50 93 ALA A N 1
ATOM 707 C CA . ALA A 1 93 ? -6.798 -1.723 24.038 1.00 60.50 93 ALA A CA 1
ATOM 708 C C . ALA A 1 93 ? -6.855 -1.707 25.577 1.00 60.50 93 ALA A C 1
ATOM 710 O O . ALA A 1 93 ? -7.945 -1.662 26.134 1.00 60.50 93 ALA A O 1
ATOM 711 N N . ASP A 1 94 ? -5.691 -1.684 26.234 1.00 59.78 94 ASP A N 1
ATOM 712 C CA . ASP A 1 94 ? -5.552 -1.533 27.692 1.00 59.78 94 ASP A CA 1
ATOM 713 C C . ASP A 1 94 ? -5.538 -0.064 28.153 1.00 59.78 94 ASP A C 1
ATOM 715 O O . ASP A 1 94 ? -5.457 0.210 29.352 1.00 59.78 94 ASP A O 1
ATOM 719 N N . ALA A 1 95 ? -5.602 0.899 27.226 1.00 60.94 95 ALA A N 1
ATOM 720 C CA . ALA A 1 95 ? -5.752 2.297 27.595 1.00 60.94 95 ALA A CA 1
ATOM 721 C C . ALA A 1 95 ? -7.124 2.466 28.276 1.00 60.94 95 ALA A C 1
ATOM 723 O O . ALA A 1 95 ? -8.139 2.135 27.653 1.00 60.94 95 ALA A O 1
ATOM 724 N N . PRO A 1 96 ? -7.183 2.945 29.535 1.00 58.69 96 PRO A N 1
ATOM 725 C CA . PRO A 1 96 ? -8.450 3.169 30.214 1.00 58.69 96 PRO A CA 1
ATOM 726 C C . PRO A 1 96 ? -9.284 4.107 29.344 1.00 58.69 96 PRO A C 1
ATOM 728 O O . PRO A 1 96 ? -8.795 5.151 28.918 1.00 58.69 96 PRO A O 1
ATOM 731 N N . THR A 1 97 ? -10.521 3.717 29.033 1.00 61.69 97 THR A N 1
ATOM 732 C CA . THR A 1 97 ? -11.495 4.610 28.402 1.00 61.69 97 THR A CA 1
ATOM 733 C C . THR A 1 97 ? -11.546 5.889 29.223 1.00 61.69 97 THR A C 1
ATOM 735 O O . THR A 1 97 ? -12.010 5.862 30.363 1.00 61.69 97 THR A O 1
ATOM 738 N N . ASP A 1 98 ? -11.007 6.976 28.667 1.00 61.62 98 ASP A N 1
ATOM 739 C CA . ASP A 1 98 ? -10.989 8.277 29.321 1.00 61.62 98 ASP A CA 1
ATOM 740 C C . ASP A 1 98 ? -12.411 8.624 29.760 1.00 61.62 98 ASP A C 1
ATOM 742 O O . ASP A 1 98 ? -13.338 8.654 28.945 1.00 61.62 98 ASP A O 1
ATOM 746 N N . ALA A 1 99 ? -12.571 8.931 31.049 1.00 59.12 99 ALA A N 1
ATOM 747 C CA . ALA A 1 99 ? -13.839 9.353 31.639 1.00 59.12 99 ALA A CA 1
ATOM 748 C C . ALA A 1 99 ? -14.438 10.594 30.941 1.00 59.12 99 ALA A C 1
ATOM 750 O O . ALA A 1 99 ? -15.617 10.871 31.105 1.00 59.12 99 ALA A O 1
ATOM 751 N N . MET A 1 100 ? -13.658 11.301 30.111 1.00 60.28 100 MET A N 1
ATOM 752 C CA . MET A 1 100 ? -14.116 12.407 29.264 1.00 60.28 100 MET A CA 1
ATOM 753 C C . MET A 1 100 ? -14.955 11.976 28.040 1.00 60.28 100 MET A C 1
ATOM 755 O O . MET A 1 100 ? -15.595 12.828 27.430 1.00 60.28 100 MET A O 1
ATOM 759 N N . LEU A 1 101 ? -14.974 10.688 27.662 1.00 58.41 101 LEU A N 1
ATOM 760 C CA . LEU A 1 101 ? -15.831 10.153 26.584 1.00 58.41 101 LEU A CA 1
ATOM 761 C C . LEU A 1 101 ? -17.205 9.679 27.093 1.00 58.41 101 LEU A C 1
ATOM 763 O O . LEU A 1 101 ? -18.176 9.645 26.338 1.00 58.41 101 LEU A O 1
ATOM 767 N N . THR A 1 102 ? -17.297 9.333 28.374 1.00 61.38 102 THR A N 1
ATOM 768 C CA . THR A 1 102 ? -18.542 9.057 29.101 1.00 61.38 102 THR A CA 1
ATOM 769 C C . THR A 1 102 ? -18.933 10.313 29.863 1.00 61.38 102 THR A C 1
ATOM 771 O O . THR A 1 102 ? -18.558 10.454 31.019 1.00 61.38 102 THR A O 1
ATOM 774 N N . GLY A 1 103 ? -19.635 11.241 29.208 1.00 62.94 103 GLY A N 1
ATOM 775 C CA . GLY A 1 103 ? -20.073 12.501 29.815 1.00 62.94 103 GLY A CA 1
ATOM 776 C C . GLY A 1 103 ? -20.828 12.302 31.135 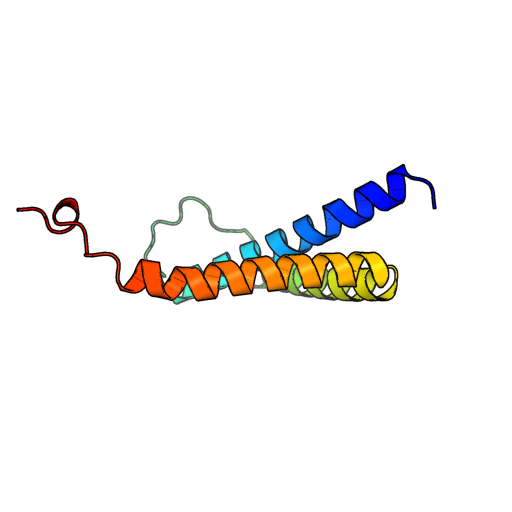1.00 62.94 103 GLY A C 1
ATOM 777 O O . GLY A 1 103 ? -22.026 12.016 31.128 1.00 62.94 103 GLY A O 1
ATOM 778 N N . GLN A 1 104 ? -20.107 12.455 32.244 1.00 44.66 104 GLN A N 1
ATOM 779 C CA . GLN A 1 104 ? -20.631 12.768 33.571 1.00 44.66 104 GLN A CA 1
ATOM 780 C C . GLN A 1 104 ? -20.433 14.261 33.810 1.00 44.66 104 GLN A C 1
ATOM 782 O O . GLN A 1 104 ? -19.325 14.756 33.493 1.00 44.66 104 GLN A O 1
#

Secondary structure (DSSP, 8-state):
--HHHHHHHHHHHHHHHHHHHHHHHHHHHHHH-TTS--SSPPTTTTHHHHHHHHHHHHHHHHHHHHTHHHHHHHHHHHHHHHHHHHHHHHHHHSS---TTTS--

Organism: Pseudomonas amygdali pv. tabaci (NCBI:txid322)

Nearest PDB structures (foldseek):
  8glv-assembly1_Eb  TM=5.532E-01  e=8.732E+00  Chlamydomonas reinhardtii
  4w4k-assembly1_A  TM=3.314E-01  e=4.085E+00  Mycobacterium tuberculosis str. Erdman = ATCC 35801

Radius of gyration: 18.85 Å; Cα contacts (8 Å, |Δi|>4): 27; chains: 1; bounding box: 46×23×48 Å

pLDDT: mean 79.59, std 11.15, range [44.66, 93.31]

Mean predicted aligned error: 9.76 Å